Protein AF-A0A1I7DUQ1-F1 (afdb_monomer)

Nearest PDB structures (foldseek):
  7ds6-assembly1_B  TM=2.253E-01  e=2.866E-01  Gallus gallus
  1izn-assembly1_B  TM=2.339E-01  e=5.576E-01  Gallus gallus
  1e54-assembly1_A  TM=2.844E-01  e=7.987E+00  Delftia acidovorans

Mean predicted aligned error: 8.96 Å

Foldseek 3Di:
DDDDDDDDDDDDDDDDPCDPQPFDFWDWDFDWDWFDDVPFIKIKTKTDTWGWRDDPQQKIKIAQCQIKIWIATPVRQIDIDGGGKMKIWHQDPQQKIKIKIAAWDWDWADCAPPDHTFIKIKHHIWIFMAGNVRHTPGDIDDDIDIDTVCVRNPD

Solvent-accessible surface area (backbone atoms only — not comparable to full-atom values): 8669 Å² total; per-residue (Å²): 138,86,88,88,84,89,85,88,85,84,90,80,85,85,81,84,79,85,66,78,85,74,68,70,77,62,42,82,40,79,49,74,50,77,47,64,28,83,92,50,61,29,40,38,40,36,36,43,23,34,34,75,37,83,44,88,80,60,26,39,35,42,37,22,70,59,19,34,43,34,43,30,20,84,73,66,41,63,52,75,44,74,23,64,16,38,39,39,37,36,52,44,100,82,51,22,33,48,36,40,36,35,42,31,41,80,48,82,44,55,58,23,91,91,42,69,27,32,40,31,39,36,40,40,40,38,33,36,29,27,37,58,88,57,29,46,69,44,71,83,43,74,86,36,47,79,40,67,45,43,75,75,18,54,121

Radius of gyration: 21.6 Å; Cα contacts (8 Å, |Δi|>4): 371; chains: 1; bounding box: 74×48×42 Å

Sequence (155 aa):
MKRWLASIAITAGLVAGAGPAVAAAPTPVDVTFTSPCPGFDATLHATGKGGTINLPGDRVTLTGPNLRVTVTGPTGKSVSYVITGATHIQNLPDGSQDITATGRNVVLVPEANGHPAGLFLTVGTVSWTLNPDGSENTLFSGHGKVTDVCQLVAP

Secondary structure (DSSP, 8-state):
----------------------PPPPEEEEEEEEEEETTEEEEEEEEEEEEEEEETTTEEEEE-TTEEEEEE-TTS-EEEEEE--EEEEEE-TTS-EEEEEEEEEEEEE-SBTTBPPEEEEEEEEEEEEE-TTS-EEEEEEESSEEEEHHHHH--

pLDDT: mean 86.21, std 18.26, range [35.84, 98.56]

Structure (mmCIF, N/CA/C/O backbone):
data_AF-A0A1I7DUQ1-F1
#
_entry.id   AF-A0A1I7DUQ1-F1
#
loop_
_atom_site.group_PDB
_atom_site.id
_atom_site.type_symbol
_atom_site.label_atom_id
_atom_site.label_alt_id
_atom_site.label_comp_id
_atom_site.label_asym_id
_atom_site.label_entity_id
_atom_site.label_seq_id
_atom_site.pdbx_PDB_ins_code
_atom_site.Cartn_x
_atom_site.Cartn_y
_atom_site.Cartn_z
_atom_site.occupancy
_atom_site.B_iso_or_equiv
_atom_site.auth_seq_id
_atom_site.auth_comp_id
_atom_site.auth_asym_id
_atom_site.auth_atom_id
_atom_site.pdbx_PDB_model_num
ATOM 1 N N . MET A 1 1 ? 58.732 36.435 -20.327 1.00 36.59 1 MET A N 1
ATOM 2 C CA . MET A 1 1 ? 57.932 36.236 -21.561 1.00 36.59 1 MET A CA 1
ATOM 3 C C . MET A 1 1 ? 57.142 34.935 -21.386 1.00 36.59 1 MET A C 1
ATOM 5 O O . MET A 1 1 ? 57.760 33.893 -21.285 1.00 36.59 1 MET A O 1
ATOM 9 N N . LYS A 1 2 ? 55.925 34.982 -20.830 1.00 36.59 2 LYS A N 1
ATOM 10 C CA . LYS A 1 2 ? 54.597 35.036 -21.491 1.00 36.59 2 LYS A CA 1
ATOM 11 C C . LYS A 1 2 ? 54.166 33.734 -22.216 1.00 36.59 2 LYS A C 1
ATOM 13 O O . LYS A 1 2 ? 54.230 33.644 -23.425 1.00 36.59 2 LYS A O 1
ATOM 18 N N . ARG A 1 3 ? 53.795 32.743 -21.388 1.00 42.09 3 ARG A N 1
ATOM 19 C CA . ARG A 1 3 ? 52.578 31.889 -21.350 1.00 42.09 3 ARG A CA 1
ATOM 20 C C . ARG A 1 3 ? 51.745 31.581 -22.622 1.00 42.09 3 ARG A C 1
ATOM 22 O O . ARG A 1 3 ? 51.356 32.518 -23.306 1.00 42.09 3 ARG A O 1
ATOM 29 N N . TRP A 1 4 ? 51.297 30.301 -22.655 1.00 41.25 4 TRP A N 1
ATOM 30 C CA . TRP A 1 4 ? 50.068 29.647 -23.206 1.00 41.25 4 TRP A CA 1
ATOM 31 C C . TRP A 1 4 ? 50.311 28.677 -24.390 1.00 41.25 4 TRP A C 1
ATOM 33 O O . TRP A 1 4 ? 51.052 29.030 -25.289 1.00 41.25 4 TRP A O 1
ATOM 43 N N . LEU A 1 5 ? 49.798 27.432 -24.458 1.00 42.16 5 LEU A N 1
ATOM 44 C CA . LEU A 1 5 ? 48.604 26.774 -23.885 1.00 42.16 5 LEU A CA 1
ATOM 45 C C . LEU A 1 5 ? 48.809 25.251 -23.700 1.00 42.16 5 LEU A C 1
ATOM 47 O O . LEU A 1 5 ? 49.541 24.616 -24.452 1.00 42.16 5 LEU A O 1
ATOM 51 N N . ALA A 1 6 ? 48.111 24.685 -22.713 1.00 44.25 6 ALA A N 1
ATOM 52 C CA . ALA A 1 6 ? 48.070 23.263 -22.384 1.00 44.25 6 ALA A CA 1
ATOM 53 C C . ALA A 1 6 ? 47.079 22.485 -23.269 1.00 44.25 6 ALA A C 1
ATOM 55 O O . ALA A 1 6 ? 46.006 22.986 -23.594 1.00 44.25 6 ALA A O 1
ATOM 56 N N . SER A 1 7 ? 47.413 21.233 -23.588 1.00 36.28 7 SER A N 1
ATOM 57 C CA . SER A 1 7 ? 46.489 20.215 -24.101 1.00 36.28 7 SER A CA 1
ATOM 58 C C . SER A 1 7 ? 46.622 18.984 -23.207 1.00 36.28 7 SER A C 1
ATOM 60 O O . SER A 1 7 ? 47.633 18.291 -23.267 1.00 36.28 7 SER A O 1
ATOM 62 N N . ILE A 1 8 ? 45.639 18.738 -22.340 1.00 42.16 8 ILE A N 1
ATOM 63 C CA . ILE A 1 8 ? 45.502 17.462 -21.628 1.00 42.16 8 ILE A CA 1
ATOM 64 C C . ILE A 1 8 ? 44.310 16.754 -22.256 1.00 42.16 8 ILE A C 1
ATOM 66 O O . ILE A 1 8 ? 43.164 17.139 -22.043 1.00 42.16 8 ILE A O 1
ATOM 70 N N . ALA A 1 9 ? 44.608 15.729 -23.044 1.00 46.03 9 ALA A N 1
ATOM 71 C CA . ALA A 1 9 ? 43.659 14.720 -23.473 1.00 46.03 9 ALA A CA 1
ATOM 72 C C . ALA A 1 9 ? 44.118 13.394 -22.870 1.00 46.03 9 ALA A C 1
ATOM 74 O O . ALA A 1 9 ? 45.164 12.888 -23.264 1.00 46.03 9 ALA A O 1
ATOM 75 N N . ILE A 1 10 ? 43.354 12.845 -21.923 1.00 40.50 10 ILE A N 1
ATOM 76 C CA . ILE A 1 10 ? 43.356 11.407 -21.636 1.00 40.50 10 ILE A CA 1
ATOM 77 C C . ILE A 1 10 ? 41.910 10.996 -21.359 1.00 40.50 10 ILE A C 1
ATOM 79 O O . ILE A 1 10 ? 41.409 11.072 -20.239 1.00 40.50 10 ILE A O 1
ATOM 83 N N . THR A 1 11 ? 41.237 10.571 -22.421 1.00 46.91 11 THR A N 1
ATOM 84 C CA . THR A 1 11 ? 40.023 9.758 -22.385 1.00 46.91 11 THR A CA 1
ATOM 85 C C . THR A 1 11 ? 40.449 8.295 -22.456 1.00 46.91 11 THR A C 1
ATOM 87 O O . THR A 1 11 ? 40.970 7.872 -23.481 1.00 46.91 11 THR A O 1
ATOM 90 N N . ALA A 1 12 ? 40.224 7.530 -21.385 1.00 42.03 12 ALA A N 1
ATOM 91 C CA . ALA A 1 12 ? 40.061 6.070 -21.418 1.00 42.03 12 ALA A CA 1
ATOM 92 C C . ALA A 1 12 ? 39.576 5.567 -20.044 1.00 42.03 12 ALA A C 1
ATOM 94 O O . ALA A 1 12 ? 40.300 4.899 -19.310 1.00 42.03 12 ALA A O 1
ATOM 95 N N . GLY A 1 13 ? 38.344 5.918 -19.669 1.00 38.38 13 GLY A N 1
ATOM 96 C CA . GLY A 1 13 ? 37.640 5.231 -18.589 1.00 38.38 13 GLY A CA 1
ATOM 97 C C . GLY A 1 13 ? 37.040 3.939 -19.134 1.00 38.38 13 GLY A C 1
ATOM 98 O O . GLY A 1 13 ? 35.991 3.975 -19.771 1.00 38.38 13 GLY A O 1
ATOM 99 N N . LEU A 1 14 ? 37.717 2.810 -18.922 1.00 46.84 14 LEU A N 1
ATOM 100 C CA . LEU A 1 14 ? 37.152 1.480 -19.145 1.00 46.84 14 LEU A CA 1
ATOM 101 C C . LEU A 1 14 ? 35.990 1.265 -18.168 1.00 46.84 14 LEU A C 1
ATOM 103 O O . LEU A 1 14 ? 36.185 1.106 -16.965 1.00 46.84 14 LEU A O 1
ATOM 107 N N . VAL A 1 15 ? 34.775 1.271 -18.707 1.00 50.97 15 VAL A N 1
ATOM 108 C CA . VAL A 1 15 ? 33.582 0.729 -18.053 1.00 50.97 15 VAL A CA 1
ATOM 109 C C . VAL A 1 15 ? 33.569 -0.789 -18.268 1.00 50.97 15 VAL A C 1
ATOM 111 O O . VAL A 1 15 ? 34.017 -1.255 -19.311 1.00 50.97 15 VAL A O 1
ATOM 114 N N . ALA A 1 16 ? 32.973 -1.510 -17.311 1.00 43.03 16 ALA A N 1
ATOM 115 C CA . ALA A 1 16 ? 32.346 -2.837 -17.435 1.00 43.03 16 ALA A CA 1
ATOM 116 C C . ALA A 1 16 ? 32.965 -3.954 -16.580 1.00 43.03 16 ALA A C 1
ATOM 118 O O . ALA A 1 16 ? 33.434 -4.976 -17.068 1.00 43.03 16 ALA A O 1
ATOM 119 N N . GLY A 1 17 ? 32.824 -3.799 -15.265 1.00 35.84 17 GLY A N 1
ATOM 120 C CA . GLY A 1 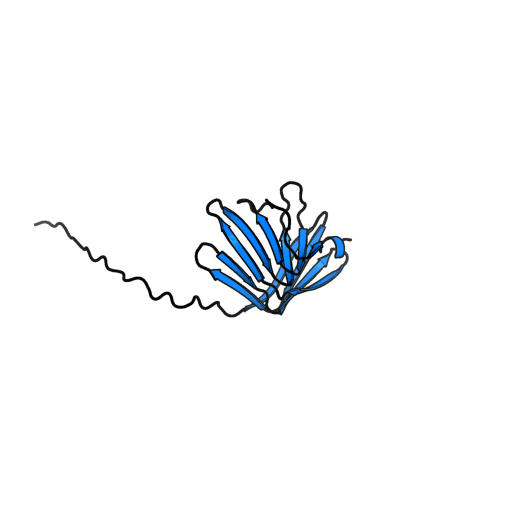17 ? 32.490 -4.918 -14.392 1.00 35.84 17 GLY A CA 1
ATOM 121 C C . GLY A 1 17 ? 31.132 -4.633 -13.763 1.00 35.84 17 GLY A C 1
ATOM 122 O O . GLY A 1 17 ? 31.077 -4.109 -12.655 1.00 35.84 17 GLY A O 1
ATOM 123 N N . ALA A 1 18 ? 30.034 -4.905 -14.473 1.00 47.88 18 ALA A N 1
ATOM 124 C CA . ALA A 1 1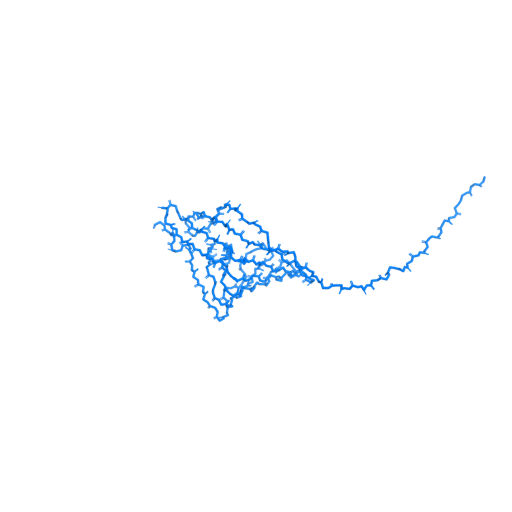8 ? 28.709 -4.926 -13.859 1.00 47.88 18 ALA A CA 1
ATOM 125 C C . ALA A 1 18 ? 28.635 -6.167 -12.957 1.00 47.88 18 ALA A C 1
ATOM 127 O O . ALA A 1 18 ? 28.135 -7.218 -13.355 1.00 47.88 18 ALA A O 1
ATOM 128 N N . GLY A 1 19 ? 29.215 -6.068 -11.758 1.00 49.16 19 GLY A N 1
ATOM 129 C CA . GLY A 1 19 ? 28.911 -7.008 -10.688 1.00 49.16 19 GLY A CA 1
ATOM 130 C C . GLY A 1 19 ? 27.398 -6.999 -10.443 1.00 49.16 19 GLY A C 1
ATOM 131 O O . GLY A 1 19 ? 26.757 -5.967 -10.674 1.00 49.16 19 GLY A O 1
ATOM 132 N N . PRO A 1 20 ? 26.800 -8.126 -10.023 1.00 51.84 20 PRO A N 1
ATOM 133 C CA . PRO A 1 20 ? 25.377 -8.154 -9.719 1.00 51.84 20 PRO A CA 1
ATOM 134 C C . PRO A 1 20 ? 25.072 -7.033 -8.725 1.00 51.84 20 PRO A C 1
ATOM 136 O O . PRO A 1 20 ? 25.794 -6.865 -7.741 1.00 51.84 20 PRO A O 1
ATOM 139 N N . ALA A 1 21 ? 24.029 -6.248 -8.999 1.00 56.75 21 ALA A N 1
ATOM 140 C CA . ALA A 1 21 ? 23.516 -5.292 -8.033 1.00 56.75 21 ALA A CA 1
ATOM 141 C C . ALA A 1 21 ? 23.126 -6.082 -6.778 1.00 56.75 21 ALA A C 1
ATOM 143 O O . ALA A 1 21 ? 22.130 -6.806 -6.769 1.00 56.75 21 ALA A O 1
ATOM 144 N N . VAL A 1 22 ? 23.964 -6.018 -5.743 1.00 60.06 22 VAL A N 1
ATOM 145 C CA . VAL A 1 22 ? 23.682 -6.680 -4.475 1.00 60.06 22 VAL A CA 1
ATOM 146 C C . VAL A 1 22 ? 22.627 -5.830 -3.786 1.00 60.06 22 VAL A C 1
ATOM 148 O O . VAL A 1 22 ? 22.910 -4.717 -3.347 1.00 60.06 22 VAL A O 1
ATOM 151 N N . ALA A 1 23 ? 21.391 -6.327 -3.744 1.00 64.50 23 ALA A N 1
ATOM 152 C CA . ALA A 1 23 ? 20.334 -5.698 -2.969 1.00 64.50 23 ALA A CA 1
ATOM 153 C C . ALA A 1 23 ? 20.788 -5.591 -1.505 1.00 64.50 23 ALA A C 1
ATOM 155 O O . ALA A 1 23 ? 21.227 -6.583 -0.915 1.00 64.50 23 ALA A O 1
ATOM 156 N N . ALA A 1 24 ? 20.699 -4.393 -0.923 1.00 72.19 24 ALA A N 1
ATOM 157 C CA . ALA A 1 24 ? 20.941 -4.221 0.502 1.00 72.19 24 ALA A CA 1
ATOM 158 C C . ALA A 1 24 ? 19.960 -5.101 1.292 1.00 72.19 24 ALA A C 1
ATOM 160 O O . ALA A 1 24 ? 18.798 -5.256 0.908 1.00 72.19 24 ALA A O 1
ATOM 161 N N . ALA A 1 25 ? 20.433 -5.694 2.390 1.00 81.25 25 ALA A N 1
ATOM 162 C CA . ALA A 1 25 ? 19.569 -6.490 3.247 1.00 81.25 25 ALA A CA 1
ATOM 163 C C . ALA A 1 25 ? 18.413 -5.621 3.790 1.00 81.25 25 ALA A C 1
ATOM 165 O O . ALA A 1 25 ? 18.646 -4.455 4.119 1.00 81.25 25 ALA A O 1
ATOM 166 N N . PRO A 1 26 ? 17.191 -6.172 3.924 1.00 84.50 26 PRO A N 1
ATOM 167 C CA . PRO A 1 26 ? 16.074 -5.460 4.535 1.00 84.50 26 PRO A CA 1
ATOM 168 C C . PRO A 1 26 ? 16.441 -4.914 5.918 1.00 84.50 26 PRO A C 1
ATOM 170 O O . PRO A 1 26 ? 16.987 -5.640 6.757 1.00 84.50 26 PRO A O 1
ATOM 173 N N . THR A 1 27 ? 16.116 -3.651 6.165 1.00 90.25 27 THR A N 1
ATOM 174 C CA . THR A 1 27 ? 16.405 -2.951 7.417 1.00 90.25 27 THR A CA 1
ATOM 175 C C . THR A 1 27 ? 15.186 -2.951 8.337 1.00 90.25 27 THR A C 1
ATOM 177 O O . THR A 1 27 ? 14.052 -3.077 7.860 1.00 90.25 27 THR A O 1
ATOM 180 N N . PRO A 1 28 ? 15.384 -2.800 9.658 1.00 94.06 28 PRO A N 1
ATOM 181 C CA . PRO A 1 28 ? 14.281 -2.576 10.579 1.00 94.06 28 PRO A CA 1
ATOM 182 C C . PRO A 1 28 ? 13.445 -1.356 10.173 1.00 94.06 28 PRO A C 1
ATOM 184 O O . PRO A 1 28 ? 13.993 -0.328 9.779 1.00 94.06 28 PRO A O 1
ATOM 187 N N . VAL A 1 29 ? 12.127 -1.485 10.285 1.00 94.50 29 VAL A N 1
ATOM 188 C CA . VAL A 1 29 ? 11.149 -0.40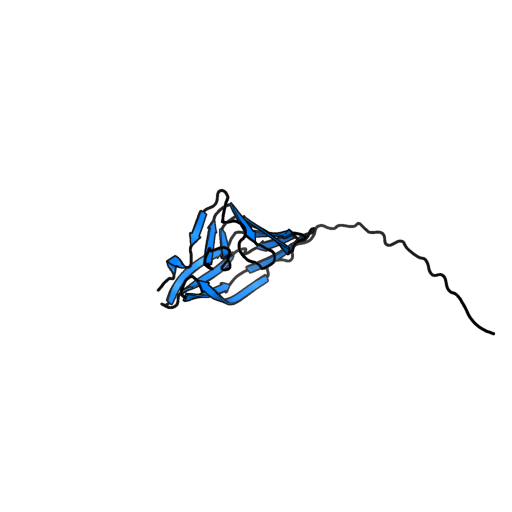6 10.112 1.00 94.50 29 VAL A CA 1
ATOM 189 C C . VAL A 1 29 ? 10.343 -0.307 11.401 1.00 94.50 29 VAL A C 1
ATOM 191 O O . VAL A 1 29 ? 9.929 -1.338 11.932 1.00 94.50 29 VAL A O 1
ATOM 194 N N . ASP A 1 30 ? 10.139 0.914 11.887 1.00 96.81 30 ASP A N 1
ATOM 195 C CA . ASP A 1 30 ? 9.186 1.271 12.942 1.00 96.81 30 ASP A CA 1
ATOM 196 C C . ASP A 1 30 ? 8.757 2.722 12.703 1.00 96.81 30 ASP A C 1
ATOM 198 O O . ASP A 1 30 ? 9.492 3.661 13.014 1.00 96.81 30 ASP A O 1
ATOM 202 N N . VAL A 1 31 ? 7.635 2.901 12.009 1.00 95.56 31 VAL A N 1
ATOM 203 C CA . VAL A 1 31 ? 7.142 4.219 11.597 1.00 95.56 31 VAL A CA 1
ATOM 204 C C . VAL A 1 31 ? 5.637 4.313 11.775 1.00 95.56 31 VAL A C 1
ATOM 206 O O . VAL A 1 31 ? 4.904 3.366 11.486 1.00 95.56 31 VAL A O 1
ATOM 209 N N . THR A 1 32 ? 5.183 5.491 12.192 1.00 97.44 32 THR A N 1
ATOM 210 C CA . THR A 1 32 ? 3.764 5.835 12.286 1.00 97.44 32 THR A CA 1
ATOM 211 C C . THR A 1 32 ? 3.495 7.068 11.443 1.00 97.44 32 THR A C 1
ATOM 213 O O . THR A 1 32 ? 4.224 8.053 11.544 1.00 97.44 32 THR A O 1
ATOM 216 N N . PHE A 1 33 ? 2.450 7.025 10.625 1.00 95.00 33 PHE A N 1
ATOM 217 C CA . PHE A 1 33 ? 2.006 8.161 9.821 1.00 95.00 33 PHE A CA 1
ATOM 218 C C . PHE A 1 33 ? 0.497 8.094 9.581 1.00 95.00 33 PHE A C 1
ATOM 220 O O . PHE A 1 33 ? -0.125 7.043 9.737 1.00 95.00 33 PHE A O 1
ATOM 227 N N . THR A 1 34 ? -0.101 9.223 9.216 1.00 95.19 34 THR A N 1
ATOM 228 C CA . THR A 1 34 ? -1.513 9.302 8.835 1.00 95.19 34 THR A CA 1
ATOM 229 C C . THR A 1 34 ? -1.668 9.186 7.324 1.00 95.19 34 THR A C 1
ATOM 231 O O . THR A 1 34 ? -0.795 9.604 6.562 1.00 95.19 34 THR A O 1
ATOM 234 N N . SER A 1 35 ? -2.778 8.604 6.883 1.00 92.31 35 SER A N 1
ATOM 235 C CA . SER A 1 35 ? -3.144 8.533 5.471 1.00 92.31 35 SER A CA 1
ATOM 236 C C . SER A 1 35 ? -4.633 8.830 5.305 1.00 92.31 35 SER A C 1
ATOM 238 O O . SER A 1 35 ? -5.433 8.330 6.105 1.00 92.31 35 SER A O 1
ATOM 240 N N . PRO A 1 36 ? -5.005 9.625 4.288 1.00 92.19 36 PRO A N 1
ATOM 241 C CA . PRO A 1 36 ? -6.398 9.949 4.040 1.00 92.19 36 PRO A CA 1
ATOM 242 C C . PRO A 1 36 ? -7.167 8.713 3.566 1.00 92.19 36 PRO A C 1
ATOM 244 O O . PRO A 1 36 ? -6.740 7.995 2.661 1.00 92.19 36 PRO A O 1
ATOM 247 N N . CYS A 1 37 ? -8.327 8.503 4.175 1.00 93.06 37 CYS A N 1
ATOM 248 C CA . CYS A 1 37 ? -9.401 7.645 3.698 1.00 93.06 37 CYS A CA 1
ATOM 249 C C . CYS A 1 37 ? -10.607 8.525 3.317 1.00 93.06 37 CYS A C 1
ATOM 251 O O . CYS A 1 37 ? -10.682 9.693 3.717 1.00 93.06 37 CYS A O 1
ATOM 253 N N . PRO A 1 38 ? -11.605 7.998 2.589 1.00 91.81 38 PRO A N 1
ATOM 254 C CA . PRO A 1 38 ? -12.788 8.779 2.243 1.00 91.81 38 PRO A CA 1
ATOM 255 C C . PRO A 1 38 ? -13.553 9.209 3.508 1.00 91.81 38 PRO A C 1
ATOM 257 O O . PRO A 1 38 ? -14.190 8.396 4.176 1.00 91.81 38 PRO A O 1
ATOM 260 N N . GLY A 1 39 ? -13.479 10.500 3.843 1.00 92.75 39 GLY A 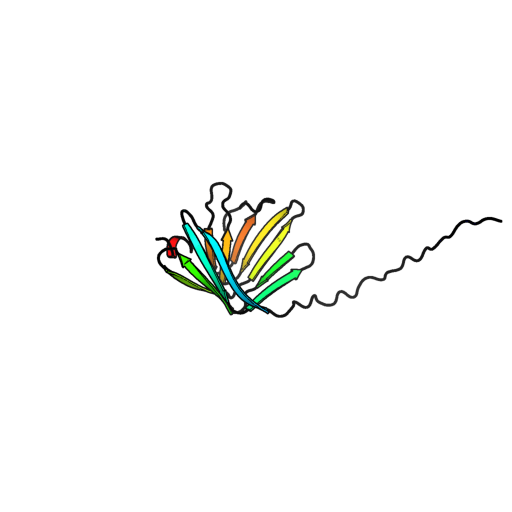N 1
ATOM 261 C CA . GLY A 1 39 ? -14.188 11.111 4.973 1.00 92.75 39 GLY A CA 1
ATOM 262 C C . GLY A 1 39 ? -13.503 11.016 6.344 1.00 92.75 39 GLY A C 1
ATOM 263 O O . GLY A 1 39 ? -14.083 11.494 7.319 1.00 92.75 39 GLY A O 1
ATOM 264 N N . PHE A 1 40 ? -12.306 10.430 6.456 1.00 94.69 40 PHE A N 1
ATOM 265 C CA . PHE A 1 40 ? -11.544 10.372 7.712 1.00 94.69 40 PHE A CA 1
ATOM 266 C C . PHE A 1 40 ? -10.058 10.071 7.471 1.00 94.69 40 PHE A C 1
ATOM 268 O O . PHE A 1 40 ? -9.702 9.498 6.449 1.00 94.69 40 PHE A O 1
ATOM 275 N N . ASP A 1 41 ? -9.197 10.370 8.444 1.00 94.94 41 ASP A N 1
ATOM 276 C CA . ASP A 1 41 ? -7.789 9.960 8.404 1.00 94.94 41 ASP A CA 1
ATOM 277 C C . ASP A 1 41 ? -7.574 8.659 9.185 1.00 94.94 41 ASP A C 1
ATOM 279 O O . ASP A 1 41 ? -8.004 8.523 10.336 1.00 94.94 41 ASP A O 1
ATOM 283 N N . ALA A 1 42 ? -6.882 7.699 8.573 1.00 97.00 42 ALA A N 1
ATOM 284 C CA . ALA A 1 42 ? -6.438 6.480 9.237 1.00 97.00 42 ALA A CA 1
ATOM 285 C C . ALA A 1 42 ? -4.987 6.627 9.716 1.00 97.00 42 ALA A C 1
ATOM 287 O O . ALA A 1 42 ? -4.142 7.212 9.037 1.00 97.00 42 ALA A O 1
ATOM 288 N N . THR A 1 43 ? -4.670 6.053 10.876 1.00 98.06 43 THR A N 1
ATOM 289 C CA . THR A 1 43 ? -3.288 5.944 11.365 1.00 98.06 43 THR A CA 1
ATOM 290 C C . THR A 1 43 ? -2.694 4.616 10.922 1.00 98.06 43 THR A C 1
ATOM 292 O O . THR A 1 43 ? -3.253 3.560 11.222 1.00 98.06 43 THR A O 1
ATOM 295 N N . LEU A 1 44 ? -1.548 4.653 10.245 1.00 97.69 44 LEU A N 1
ATOM 296 C CA . LEU A 1 44 ? -0.764 3.474 9.906 1.00 97.69 44 LEU A CA 1
ATOM 297 C C . LEU A 1 44 ? 0.435 3.374 10.836 1.00 97.69 44 LEU A C 1
ATOM 299 O O . LEU A 1 44 ? 1.186 4.333 10.992 1.00 97.69 44 LEU A O 1
ATOM 303 N N . HIS A 1 45 ? 0.644 2.190 11.397 1.00 98.06 45 HIS A N 1
ATOM 304 C CA . HIS A 1 45 ? 1.862 1.824 12.111 1.00 98.06 45 HIS A CA 1
ATOM 305 C C . HIS A 1 45 ? 2.509 0.634 11.410 1.00 98.06 45 HIS A C 1
ATOM 307 O O . HIS A 1 45 ? 1.918 -0.447 11.327 1.00 98.06 45 HIS A O 1
ATOM 313 N N . ALA A 1 46 ? 3.707 0.841 10.872 1.00 96.69 46 ALA A N 1
ATOM 314 C CA . ALA A 1 46 ? 4.469 -0.176 10.164 1.00 96.69 46 ALA A CA 1
ATOM 315 C C . ALA A 1 46 ? 5.690 -0.593 10.990 1.00 96.69 46 ALA A C 1
ATOM 317 O O . ALA A 1 46 ? 6.508 0.249 11.349 1.00 96.69 46 ALA A O 1
ATOM 318 N N . THR A 1 47 ? 5.831 -1.893 11.258 1.00 97.69 47 THR A N 1
ATOM 319 C CA . THR 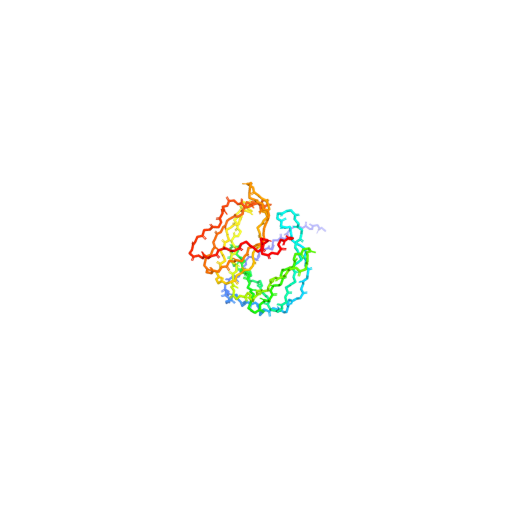A 1 47 ? 6.939 -2.469 12.039 1.00 97.69 47 THR A CA 1
ATOM 320 C C . THR A 1 47 ? 7.498 -3.730 11.391 1.00 97.69 47 THR A C 1
ATOM 322 O O . THR A 1 47 ? 6.771 -4.465 10.732 1.00 97.69 47 THR A O 1
ATOM 325 N N . GLY A 1 48 ? 8.779 -4.039 11.583 1.00 95.19 48 GLY A N 1
ATOM 326 C CA . GLY A 1 48 ? 9.384 -5.285 11.094 1.00 95.19 48 GLY A CA 1
ATOM 327 C C . GLY A 1 48 ? 10.548 -5.019 10.153 1.00 95.19 48 GLY A C 1
ATOM 328 O O . GLY A 1 48 ? 11.455 -4.279 10.520 1.00 95.19 48 GLY A O 1
ATOM 329 N N . LYS A 1 49 ? 10.563 -5.646 8.969 1.00 92.75 49 LYS A N 1
ATOM 330 C CA . LYS A 1 49 ? 11.645 -5.470 7.987 1.00 92.75 49 LYS A CA 1
ATOM 331 C C . LYS A 1 49 ? 11.108 -5.004 6.642 1.00 92.75 49 LYS A C 1
ATOM 333 O O . LYS A 1 49 ? 10.235 -5.650 6.068 1.00 92.75 49 LYS A O 1
ATOM 338 N N . GLY A 1 50 ? 11.677 -3.920 6.133 1.00 92.44 50 GLY A N 1
ATOM 339 C CA . GLY A 1 50 ? 11.399 -3.380 4.806 1.00 92.44 50 GLY A CA 1
ATOM 340 C C . GLY A 1 50 ? 12.687 -3.190 4.018 1.00 92.44 50 GLY A C 1
ATOM 341 O O . GLY A 1 50 ? 13.778 -3.159 4.587 1.00 92.44 50 GLY A O 1
ATOM 342 N N . GLY A 1 51 ? 12.580 -3.083 2.702 1.00 91.06 51 GLY A N 1
ATOM 343 C CA . GLY A 1 51 ? 13.731 -2.829 1.847 1.00 91.06 51 GLY A CA 1
ATOM 344 C C . GLY A 1 51 ? 13.334 -2.163 0.544 1.00 91.06 51 GLY A C 1
ATOM 345 O O . GLY A 1 51 ? 12.305 -2.501 -0.040 1.00 91.06 51 GLY A O 1
ATOM 346 N N . THR A 1 52 ? 14.191 -1.261 0.080 1.00 93.12 52 THR A N 1
ATOM 347 C CA . THR A 1 52 ? 14.089 -0.614 -1.228 1.00 93.12 52 THR A CA 1
ATOM 348 C C . THR A 1 52 ? 15.259 -1.074 -2.082 1.00 93.12 52 THR A C 1
ATOM 350 O O . THR A 1 52 ? 16.414 -0.976 -1.669 1.00 93.12 52 THR A O 1
ATOM 353 N N . ILE A 1 53 ? 14.965 -1.577 -3.275 1.00 92.75 53 ILE A N 1
ATOM 354 C CA . ILE A 1 53 ? 15.955 -2.041 -4.243 1.00 92.75 53 ILE A CA 1
ATOM 355 C C . ILE A 1 53 ? 15.861 -1.136 -5.465 1.00 92.75 53 ILE A C 1
ATOM 357 O O . ILE A 1 53 ? 14.888 -1.203 -6.214 1.00 92.75 53 ILE A O 1
ATOM 361 N N . ASN A 1 54 ? 16.880 -0.303 -5.667 1.00 93.31 54 ASN A N 1
ATOM 362 C CA . ASN A 1 54 ? 17.015 0.497 -6.881 1.00 93.31 54 ASN A CA 1
ATOM 363 C C . ASN A 1 54 ? 17.663 -0.361 -7.971 1.00 93.31 54 ASN A C 1
ATOM 365 O O . ASN A 1 54 ? 18.720 -0.959 -7.758 1.00 93.31 54 ASN A O 1
ATOM 369 N N . LEU A 1 55 ? 17.021 -0.434 -9.130 1.00 92.44 55 LEU A N 1
ATOM 370 C CA . LEU A 1 55 ? 17.432 -1.240 -10.273 1.00 92.44 55 LEU A CA 1
ATOM 371 C C . LEU A 1 55 ? 17.729 -0.327 -11.474 1.00 92.44 55 LEU A C 1
ATOM 373 O O . LEU A 1 55 ? 17.143 0.750 -11.590 1.00 92.44 55 LEU A O 1
ATOM 377 N N . PRO A 1 56 ? 18.597 -0.750 -12.413 1.00 92.69 56 PRO A N 1
ATOM 378 C CA . PRO A 1 56 ? 18.848 0.016 -13.631 1.00 92.69 56 PRO A CA 1
ATOM 379 C C . PRO A 1 56 ? 17.568 0.291 -14.434 1.00 92.69 56 PRO A C 1
ATOM 381 O O . PRO A 1 56 ? 16.702 -0.589 -14.530 1.00 92.69 56 PRO A O 1
ATOM 384 N N . GLY A 1 57 ? 17.506 1.469 -15.063 1.00 92.31 57 GLY A N 1
ATOM 385 C CA . GLY A 1 57 ? 16.381 1.909 -15.897 1.00 92.31 57 GLY A CA 1
ATOM 386 C C . GLY A 1 57 ? 15.201 2.461 -15.096 1.00 92.31 57 GLY A C 1
ATOM 387 O O . GLY A 1 57 ? 14.072 2.092 -15.385 1.00 92.31 57 GLY A O 1
ATOM 388 N N . ASP A 1 58 ? 15.468 3.265 -14.063 1.00 94.19 58 ASP A N 1
ATOM 389 C CA . ASP A 1 58 ? 14.459 3.945 -13.230 1.00 94.19 58 ASP A CA 1
ATOM 390 C C . ASP A 1 58 ? 13.416 3.016 -12.591 1.00 94.19 58 ASP A C 1
ATOM 392 O O . ASP A 1 58 ? 12.256 3.376 -12.370 1.00 94.19 58 ASP A O 1
ATOM 396 N N . ARG A 1 59 ? 13.864 1.804 -12.251 1.00 95.56 59 ARG A N 1
ATOM 397 C CA . ARG A 1 59 ? 13.064 0.777 -11.588 1.00 95.56 59 ARG A CA 1
ATOM 398 C C . ARG A 1 59 ? 13.354 0.740 -10.100 1.00 95.56 59 ARG A C 1
ATOM 400 O O . ARG A 1 59 ? 14.508 0.692 -9.680 1.00 95.56 59 ARG A O 1
ATOM 407 N N . VAL A 1 60 ? 12.299 0.659 -9.306 1.00 95.56 60 VAL A N 1
ATOM 408 C CA . VAL A 1 60 ? 12.369 0.497 -7.854 1.00 95.56 60 VAL A CA 1
ATOM 409 C C . VAL A 1 60 ? 11.549 -0.722 -7.461 1.00 95.56 60 VAL A C 1
ATOM 411 O O . VAL A 1 60 ? 10.456 -0.946 -7.970 1.00 95.56 60 VAL A O 1
ATOM 414 N N . THR A 1 61 ? 12.070 -1.544 -6.557 1.00 95.88 61 THR A N 1
ATOM 415 C CA . THR A 1 61 ? 11.285 -2.592 -5.898 1.00 95.88 61 THR A CA 1
ATOM 416 C C . THR A 1 61 ? 11.241 -2.327 -4.403 1.00 95.88 61 THR A C 1
ATOM 418 O O . THR A 1 61 ? 12.279 -2.280 -3.744 1.00 95.88 61 THR A O 1
ATOM 421 N N . LEU A 1 62 ? 10.034 -2.173 -3.870 1.00 94.75 62 LEU A N 1
ATOM 422 C CA . LEU A 1 62 ? 9.763 -2.127 -2.441 1.00 94.75 62 LEU A CA 1
ATOM 423 C C . LEU A 1 62 ? 9.438 -3.539 -1.965 1.00 94.75 62 LEU A C 1
ATOM 425 O O . LEU A 1 62 ? 8.642 -4.246 -2.581 1.00 94.75 62 LEU A O 1
ATOM 429 N N . THR A 1 63 ? 1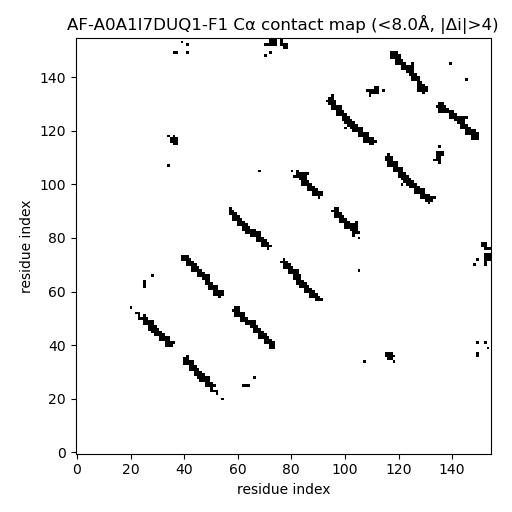0.045 -3.951 -0.864 1.00 94.31 63 THR A N 1
ATOM 430 C CA . THR A 1 63 ? 9.843 -5.270 -0.264 1.00 94.31 63 THR A CA 1
ATOM 431 C C . THR A 1 63 ? 9.523 -5.114 1.211 1.00 94.31 63 THR A C 1
ATOM 433 O O . THR A 1 63 ? 10.081 -4.252 1.891 1.00 94.31 63 THR A O 1
ATOM 436 N N . GLY A 1 64 ? 8.634 -5.961 1.717 1.00 90.50 64 GLY A N 1
ATOM 437 C CA . GLY A 1 64 ? 8.304 -6.006 3.138 1.00 90.50 64 GLY A CA 1
ATOM 438 C C . GLY A 1 64 ? 8.402 -7.422 3.682 1.00 90.50 64 GLY A C 1
ATOM 439 O O . GLY A 1 64 ? 7.365 -7.967 4.040 1.00 90.50 64 GLY A O 1
ATOM 440 N N . PRO A 1 65 ? 9.583 -8.067 3.715 1.00 87.94 65 PRO A N 1
ATOM 441 C CA . PRO A 1 65 ? 9.692 -9.431 4.216 1.00 87.94 65 PRO A CA 1
ATOM 442 C C . PRO A 1 65 ? 9.389 -9.457 5.716 1.00 87.94 65 PRO A C 1
ATOM 444 O O . PRO A 1 65 ? 10.252 -9.149 6.535 1.00 87.94 65 PRO A O 1
ATOM 447 N N . ASN A 1 66 ? 8.164 -9.851 6.076 1.00 88.62 66 ASN A N 1
ATOM 448 C CA . ASN A 1 66 ? 7.650 -9.782 7.446 1.00 88.62 66 ASN A CA 1
ATOM 449 C C . ASN A 1 66 ? 7.518 -8.335 7.969 1.00 88.62 66 ASN A C 1
ATOM 451 O O . ASN A 1 66 ? 7.758 -8.067 9.148 1.00 88.62 66 ASN A O 1
ATOM 455 N N . LEU A 1 67 ? 7.142 -7.394 7.095 1.00 95.38 67 LEU A N 1
ATOM 456 C CA . LEU A 1 67 ? 6.678 -6.071 7.516 1.00 95.38 67 LEU A CA 1
ATOM 457 C C . LEU A 1 67 ? 5.228 -6.199 7.992 1.00 95.38 67 LEU A C 1
ATOM 459 O O . LEU A 1 67 ? 4.371 -6.679 7.260 1.00 95.38 67 LEU A O 1
ATOM 463 N N . ARG A 1 68 ? 4.929 -5.783 9.213 1.00 97.75 68 ARG A N 1
ATOM 464 C CA . ARG A 1 68 ? 3.573 -5.697 9.744 1.00 97.75 68 ARG A CA 1
ATOM 465 C C . ARG A 1 68 ? 3.065 -4.277 9.582 1.00 97.75 68 ARG A C 1
ATOM 467 O O . ARG A 1 68 ? 3.702 -3.354 10.068 1.00 97.75 68 ARG A O 1
ATOM 474 N N . VAL A 1 69 ? 1.906 -4.118 8.958 1.00 97.69 69 VAL A N 1
ATOM 475 C CA . VAL A 1 69 ? 1.203 -2.837 8.856 1.00 97.69 69 VAL A CA 1
ATOM 476 C C . VAL A 1 69 ? -0.106 -2.956 9.616 1.00 97.69 69 VAL A C 1
ATOM 478 O O . VAL A 1 69 ? -0.943 -3.798 9.286 1.00 97.69 69 VAL A O 1
ATOM 481 N N . THR A 1 70 ? -0.271 -2.131 10.639 1.00 98.44 70 THR A N 1
ATOM 482 C CA . THR A 1 70 ? -1.523 -1.971 11.376 1.00 98.44 70 THR A CA 1
ATOM 483 C C . THR A 1 70 ? -2.165 -0.663 10.953 1.00 98.44 70 THR A C 1
ATOM 485 O O . THR A 1 70 ? -1.516 0.377 10.985 1.00 98.44 70 THR A O 1
ATOM 488 N N . VAL A 1 71 ? -3.428 -0.726 10.548 1.00 98.25 71 VAL A N 1
ATOM 489 C CA . VAL A 1 71 ? -4.231 0.435 10.163 1.00 98.25 71 VAL A CA 1
ATOM 490 C C . VAL A 1 71 ? -5.323 0.611 11.203 1.00 98.25 71 VAL A C 1
ATOM 492 O O . VAL A 1 71 ? -6.061 -0.337 11.475 1.00 98.25 71 VAL A O 1
ATOM 495 N N . THR A 1 72 ? -5.424 1.809 11.767 1.00 98.56 72 THR A N 1
ATOM 496 C CA . THR A 1 72 ? -6.374 2.153 12.826 1.00 98.56 72 THR A CA 1
ATOM 497 C C . THR A 1 72 ? -7.218 3.343 12.392 1.00 98.56 72 THR A C 1
ATOM 499 O O . THR A 1 72 ? -6.682 4.394 12.039 1.00 98.56 72 THR A O 1
ATOM 502 N N . GLY A 1 73 ? -8.537 3.175 12.417 1.00 97.75 73 GLY A N 1
ATOM 503 C CA . GLY A 1 73 ? -9.501 4.241 12.166 1.00 97.75 73 GLY A CA 1
ATOM 504 C C . GLY A 1 73 ? -9.783 5.094 13.409 1.00 97.75 73 GLY A C 1
ATOM 505 O O . GLY A 1 73 ? -9.350 4.759 14.516 1.00 97.75 73 GLY A O 1
ATOM 506 N N . PRO A 1 74 ? -10.558 6.181 13.266 1.00 97.31 74 PRO A N 1
ATOM 507 C CA . PRO A 1 74 ? -10.776 7.170 14.327 1.00 97.31 74 PRO A CA 1
ATOM 508 C C . PRO A 1 74 ? -11.551 6.625 15.536 1.00 97.31 74 PRO A C 1
ATOM 510 O O . PRO A 1 74 ? -11.434 7.158 16.635 1.00 97.31 74 PRO A O 1
ATOM 513 N N . THR A 1 75 ? -12.320 5.545 15.368 1.00 97.19 75 THR A N 1
ATOM 514 C CA . THR A 1 75 ? -13.049 4.874 16.460 1.00 97.19 75 THR A CA 1
ATOM 515 C C . THR A 1 75 ? -12.200 3.849 17.216 1.00 97.19 75 THR A C 1
ATOM 517 O O . THR A 1 75 ? -12.696 3.188 18.126 1.00 97.19 75 THR A O 1
ATOM 520 N N . GLY A 1 76 ? -10.927 3.676 16.838 1.00 96.88 76 GLY A N 1
ATOM 521 C CA . GLY A 1 76 ? -10.029 2.659 17.392 1.00 96.88 76 GLY A CA 1
ATOM 522 C C . GLY A 1 76 ? -10.166 1.276 16.745 1.00 96.88 76 GLY A C 1
ATOM 523 O O . GLY A 1 76 ? -9.381 0.379 17.063 1.00 96.88 76 GLY A O 1
ATOM 524 N N . LYS A 1 77 ? -11.112 1.086 15.810 1.00 98.12 77 LYS A N 1
ATOM 525 C CA . LYS A 1 77 ? -11.166 -0.113 14.957 1.00 98.12 77 LYS A CA 1
ATOM 526 C C . LYS A 1 77 ? -9.848 -0.254 14.205 1.00 98.12 77 LYS A C 1
ATOM 528 O O . LYS A 1 77 ? -9.361 0.713 13.621 1.00 98.12 77 LYS A O 1
ATOM 533 N N . SER A 1 78 ? -9.281 -1.454 14.208 1.00 98.19 78 SER A N 1
ATOM 534 C CA . SER A 1 78 ? -7.996 -1.700 13.566 1.00 98.19 78 SER A CA 1
ATOM 535 C C . SER A 1 78 ? -7.940 -3.042 12.856 1.00 98.19 78 SER A C 1
ATOM 537 O O . SER A 1 78 ? -8.597 -4.013 13.236 1.00 98.19 78 SER A O 1
ATOM 539 N N . VAL A 1 79 ? -7.119 -3.083 11.814 1.00 98.38 79 VAL A N 1
ATOM 540 C CA . VAL A 1 79 ? -6.746 -4.294 11.086 1.00 98.38 79 VAL A CA 1
ATOM 541 C C . VAL A 1 79 ? -5.230 -4.350 10.973 1.00 98.38 79 VAL A C 1
ATOM 543 O O . VAL A 1 79 ? -4.569 -3.322 10.841 1.00 98.38 79 VAL A O 1
ATOM 546 N N . SER A 1 80 ? -4.658 -5.550 11.036 1.00 98.06 80 SER A N 1
ATOM 547 C CA . SER A 1 80 ? -3.210 -5.745 10.945 1.00 98.06 80 SER A CA 1
ATOM 548 C C . SER A 1 80 ? -2.878 -6.791 9.896 1.00 98.06 80 SER A C 1
ATOM 550 O O . SER A 1 80 ? -3.472 -7.872 9.856 1.00 98.06 80 SER A O 1
ATOM 552 N N . TYR A 1 81 ? -1.900 -6.478 9.057 1.00 97.38 81 TYR A N 1
ATOM 553 C CA . TYR A 1 81 ? -1.463 -7.327 7.962 1.00 97.38 81 TYR A CA 1
ATOM 554 C C . TYR A 1 81 ? 0.029 -7.581 8.055 1.00 97.38 81 TYR A C 1
ATOM 556 O O . TYR A 1 81 ? 0.812 -6.656 8.245 1.00 97.38 81 TYR A O 1
ATOM 564 N N . VAL A 1 82 ? 0.424 -8.839 7.872 1.00 96.69 82 VAL A N 1
ATOM 565 C CA . VAL A 1 82 ? 1.815 -9.170 7.562 1.00 96.69 82 VAL A CA 1
ATOM 566 C C . VAL A 1 82 ? 1.965 -9.097 6.050 1.00 96.69 82 VAL A C 1
ATOM 568 O O . VAL A 1 82 ? 1.331 -9.852 5.312 1.00 96.69 82 VAL A O 1
ATOM 571 N N . ILE A 1 83 ? 2.770 -8.147 5.606 1.00 95.38 83 ILE A N 1
ATOM 572 C CA . ILE A 1 83 ? 3.205 -7.981 4.231 1.00 95.38 83 ILE A CA 1
ATOM 573 C C . ILE A 1 83 ? 4.240 -9.064 3.947 1.00 95.38 83 ILE A C 1
ATOM 575 O O . ILE A 1 83 ? 5.115 -9.364 4.763 1.00 95.38 83 ILE A O 1
ATOM 579 N N . THR A 1 84 ? 4.090 -9.693 2.793 1.00 94.06 84 THR A N 1
ATOM 580 C CA . THR A 1 84 ? 5.025 -10.700 2.270 1.00 94.06 84 THR A CA 1
ATOM 581 C C . THR A 1 84 ? 5.282 -10.503 0.781 1.00 94.06 84 THR A C 1
ATOM 583 O O . THR A 1 84 ? 6.007 -11.285 0.171 1.00 94.06 84 THR A O 1
ATOM 586 N N . GLY A 1 85 ? 4.656 -9.483 0.192 1.00 94.69 85 GLY A N 1
ATOM 587 C CA . GLY A 1 85 ? 4.776 -9.140 -1.208 1.00 94.69 85 GLY A CA 1
ATOM 588 C C . GLY A 1 85 ? 5.927 -8.192 -1.526 1.00 94.69 85 GLY A C 1
ATOM 589 O O . GLY A 1 85 ? 6.697 -7.763 -0.656 1.00 94.69 85 GLY A O 1
ATOM 590 N N . ALA A 1 86 ? 6.003 -7.874 -2.812 1.00 96.12 86 ALA A N 1
ATOM 591 C CA . ALA A 1 86 ? 6.846 -6.835 -3.366 1.00 96.12 86 ALA A CA 1
ATOM 592 C C . ALA A 1 86 ? 6.007 -5.899 -4.241 1.00 96.12 86 ALA A C 1
ATOM 594 O O . ALA A 1 86 ? 5.075 -6.332 -4.918 1.00 96.12 86 ALA A O 1
ATOM 595 N N . THR A 1 87 ? 6.358 -4.617 -4.248 1.00 97.38 87 THR A N 1
ATOM 596 C CA . THR A 1 87 ? 5.801 -3.621 -5.168 1.00 97.38 87 THR A CA 1
ATOM 597 C C . THR A 1 87 ? 6.898 -3.178 -6.119 1.00 97.38 87 THR A C 1
ATOM 599 O O . THR A 1 87 ? 7.932 -2.671 -5.687 1.00 97.38 87 THR A O 1
ATOM 602 N N . HIS A 1 88 ? 6.684 -3.398 -7.408 1.00 97.44 88 HIS A N 1
ATOM 603 C CA . HIS A 1 88 ? 7.588 -3.017 -8.482 1.00 97.44 88 HIS A CA 1
ATOM 604 C C . HIS A 1 88 ? 7.079 -1.728 -9.112 1.00 97.44 88 HIS A C 1
ATOM 606 O O . HIS A 1 88 ? 5.922 -1.666 -9.515 1.00 97.44 88 HIS A O 1
ATOM 612 N N . ILE A 1 89 ? 7.940 -0.723 -9.186 1.00 97.25 89 ILE A N 1
ATOM 613 C CA . ILE A 1 89 ? 7.649 0.596 -9.736 1.00 97.25 89 ILE A CA 1
ATOM 614 C C . ILE A 1 89 ? 8.620 0.824 -10.889 1.00 97.25 89 ILE A C 1
ATOM 616 O O . ILE A 1 89 ? 9.836 0.726 -10.708 1.00 97.25 89 ILE A O 1
ATOM 620 N N . GLN A 1 90 ? 8.092 1.126 -12.064 1.00 97.88 90 GLN A N 1
ATOM 621 C CA . GLN A 1 90 ? 8.842 1.642 -13.201 1.00 97.88 90 GLN A CA 1
ATOM 622 C C . GLN A 1 90 ? 8.484 3.117 -13.349 1.00 97.88 90 GLN A C 1
ATOM 624 O O . GLN A 1 90 ? 7.340 3.435 -13.658 1.00 97.88 90 GLN A O 1
ATOM 629 N N . ASN A 1 91 ? 9.449 4.011 -13.139 1.00 96.56 91 ASN A N 1
ATOM 630 C CA . ASN A 1 91 ? 9.250 5.422 -13.463 1.00 96.56 91 ASN A CA 1
ATOM 631 C C . ASN A 1 91 ? 9.473 5.613 -14.965 1.00 96.56 91 ASN A C 1
ATOM 633 O O . ASN A 1 91 ? 10.424 5.063 -15.531 1.00 96.56 91 ASN A O 1
ATOM 637 N N . LEU A 1 92 ? 8.586 6.358 -15.609 1.00 97.38 92 LEU A N 1
ATOM 638 C CA . LEU A 1 92 ? 8.614 6.636 -17.039 1.00 97.38 92 LEU A CA 1
ATOM 639 C C . LEU A 1 92 ? 9.235 8.021 -17.303 1.00 97.38 92 LEU A C 1
ATOM 641 O O . LEU A 1 92 ? 9.279 8.859 -16.399 1.00 97.38 92 LEU A O 1
ATOM 645 N N . PRO A 1 93 ? 9.735 8.298 -18.526 1.00 96.69 93 PRO A N 1
ATOM 646 C CA . PRO A 1 93 ? 10.438 9.551 -18.825 1.00 96.69 93 PRO A CA 1
ATOM 647 C C . PRO A 1 93 ? 9.614 10.830 -18.622 1.00 96.69 93 PRO A C 1
ATOM 649 O O . PRO A 1 93 ? 10.187 11.899 -18.432 1.00 96.69 93 PRO A O 1
ATOM 652 N N . ASP A 1 94 ? 8.287 10.734 -18.683 1.00 96.06 94 ASP A N 1
ATOM 653 C CA . ASP A 1 94 ? 7.357 11.843 -18.444 1.00 96.06 94 ASP A CA 1
ATOM 654 C C . ASP A 1 94 ? 7.031 12.054 -16.953 1.00 96.06 94 ASP A C 1
ATOM 656 O O . ASP A 1 94 ? 6.325 13.000 -16.614 1.00 96.06 94 ASP A O 1
ATOM 660 N N . GLY A 1 95 ? 7.561 11.205 -16.067 1.00 93.88 95 GLY A N 1
ATOM 661 C CA . GLY A 1 95 ? 7.312 11.210 -14.626 1.00 93.88 95 GLY A CA 1
ATOM 662 C C . GLY A 1 95 ? 6.169 10.297 -14.180 1.00 93.88 95 GLY A C 1
ATOM 663 O O . GLY A 1 95 ? 5.982 10.129 -12.976 1.00 93.88 95 GLY A O 1
ATOM 664 N N . SER A 1 96 ? 5.423 9.689 -15.108 1.00 95.88 96 SER A N 1
ATOM 665 C CA . SER A 1 96 ? 4.391 8.703 -14.774 1.00 95.88 96 SER A CA 1
ATOM 666 C C . SER A 1 96 ? 5.008 7.408 -14.231 1.00 95.88 96 SER A C 1
ATOM 668 O O . SER A 1 96 ? 6.219 7.178 -14.328 1.00 95.88 96 SER A O 1
ATOM 670 N N . GLN A 1 97 ? 4.191 6.567 -13.599 1.00 96.38 97 GLN A N 1
ATOM 671 C CA . GLN A 1 97 ? 4.651 5.327 -12.975 1.00 96.38 97 GLN A CA 1
ATOM 672 C C . GLN A 1 97 ? 3.795 4.137 -13.393 1.00 96.38 97 GLN A C 1
ATOM 674 O O . GLN A 1 97 ? 2.577 4.166 -13.225 1.00 96.38 97 GLN A O 1
ATOM 679 N N . ASP A 1 98 ? 4.448 3.059 -13.825 1.00 97.00 98 ASP A N 1
ATOM 680 C CA . ASP A 1 98 ? 3.829 1.740 -13.939 1.00 97.00 98 ASP A CA 1
ATOM 681 C C . ASP A 1 98 ? 4.115 0.945 -12.667 1.00 97.00 98 ASP A C 1
ATOM 683 O O . ASP A 1 98 ? 5.276 0.729 -12.298 1.00 97.00 98 ASP A O 1
ATOM 687 N N . ILE A 1 99 ? 3.061 0.496 -11.986 1.00 97.31 99 ILE A N 1
ATOM 688 C CA . ILE A 1 99 ? 3.180 -0.164 -10.688 1.00 97.31 99 ILE A CA 1
ATOM 689 C C . ILE A 1 99 ? 2.572 -1.560 -10.751 1.00 97.31 99 ILE A C 1
ATOM 691 O O . ILE A 1 99 ? 1.469 -1.775 -11.248 1.00 97.31 99 ILE A O 1
ATOM 695 N N . THR A 1 100 ? 3.306 -2.546 -10.239 1.00 97.88 100 THR A N 1
ATOM 696 C CA . THR A 1 100 ? 2.837 -3.927 -10.087 1.00 97.88 100 THR A CA 1
ATOM 697 C C . THR A 1 100 ? 3.171 -4.442 -8.697 1.00 97.88 100 THR A C 1
ATOM 699 O O . THR A 1 100 ? 4.336 -4.617 -8.341 1.00 97.88 100 THR A O 1
ATOM 702 N N . ALA A 1 101 ? 2.140 -4.731 -7.913 1.00 97.62 101 ALA A N 1
ATOM 703 C CA . ALA A 1 101 ? 2.245 -5.395 -6.626 1.00 97.62 101 ALA A CA 1
ATOM 704 C C . ALA A 1 101 ? 2.066 -6.910 -6.796 1.00 97.62 101 ALA A C 1
ATOM 706 O O . ALA A 1 101 ? 1.075 -7.372 -7.364 1.00 97.62 101 ALA A O 1
ATOM 707 N N . THR A 1 102 ? 3.014 -7.688 -6.278 1.00 97.88 102 THR A N 1
ATOM 708 C CA . THR A 1 102 ? 2.969 -9.155 -6.248 1.00 97.88 102 THR A CA 1
ATOM 709 C C . THR A 1 102 ? 2.947 -9.664 -4.810 1.00 97.88 102 THR A C 1
ATOM 711 O O . THR A 1 102 ? 3.571 -9.086 -3.921 1.00 97.88 102 THR A O 1
ATOM 714 N N . GLY A 1 103 ? 2.218 -10.748 -4.546 1.00 96.94 103 GLY A N 1
ATOM 715 C CA . GLY A 1 103 ? 2.051 -11.280 -3.193 1.00 96.94 103 GLY A CA 1
ATOM 716 C C . GLY A 1 103 ? 1.053 -10.460 -2.376 1.00 96.94 103 GLY A C 1
ATOM 717 O O . GLY A 1 103 ? 0.006 -10.087 -2.893 1.00 96.94 103 GLY A O 1
ATOM 718 N N . ARG A 1 104 ? 1.336 -10.232 -1.088 1.00 97.19 104 ARG A N 1
ATOM 719 C CA . ARG A 1 104 ? 0.450 -9.497 -0.169 1.00 97.19 104 ARG A CA 1
ATOM 720 C C . ARG A 1 104 ? 1.047 -8.139 0.187 1.00 97.19 104 ARG A C 1
ATOM 722 O O . ARG A 1 104 ? 2.083 -8.120 0.851 1.00 97.19 104 ARG A O 1
ATOM 729 N N . ASN A 1 105 ? 0.385 -7.046 -0.196 1.00 97.12 105 ASN A N 1
ATOM 730 C CA . ASN A 1 105 ? 0.862 -5.667 -0.015 1.00 97.12 105 ASN A CA 1
ATOM 731 C C . ASN A 1 105 ? -0.244 -4.756 0.536 1.00 97.12 105 ASN A C 1
ATOM 733 O O . ASN A 1 105 ? -1.412 -4.946 0.215 1.00 97.12 105 ASN A O 1
ATOM 737 N N . VAL A 1 106 ? 0.130 -3.754 1.335 1.00 95.81 106 VAL A N 1
ATOM 738 C CA . VAL A 1 106 ? -0.725 -2.592 1.626 1.00 95.81 106 VAL A CA 1
ATOM 739 C C . VAL A 1 106 ? -0.218 -1.451 0.762 1.00 95.81 106 VAL A C 1
ATOM 741 O O . VAL A 1 106 ? 0.969 -1.130 0.817 1.00 95.81 106 VAL A O 1
ATOM 744 N N . VAL A 1 107 ? -1.099 -0.883 -0.052 1.00 94.00 107 VAL A N 1
ATOM 745 C CA . VAL A 1 107 ? -0.778 0.174 -1.012 1.00 94.00 107 VAL A CA 1
ATOM 746 C C . VAL A 1 107 ? -1.621 1.406 -0.715 1.00 94.00 107 VAL A C 1
ATOM 748 O O . VAL A 1 107 ? -2.767 1.297 -0.269 1.00 94.00 107 VAL A O 1
ATOM 751 N N . LEU A 1 108 ? -1.021 2.570 -0.942 1.00 91.12 108 LEU A N 1
ATOM 752 C CA . LEU A 1 108 ? -1.675 3.864 -0.841 1.00 91.12 108 LEU A CA 1
ATOM 753 C C . LEU A 1 108 ? -2.001 4.323 -2.256 1.00 91.12 108 LEU A C 1
ATOM 755 O O . LEU A 1 108 ? -1.108 4.346 -3.104 1.00 91.12 108 LEU A O 1
ATOM 759 N N . VAL A 1 109 ? -3.255 4.686 -2.494 1.00 85.56 109 VAL A N 1
ATOM 760 C CA . VAL A 1 109 ? -3.687 5.293 -3.754 1.00 85.56 109 VAL A CA 1
ATOM 761 C C . VAL A 1 109 ? -4.157 6.712 -3.444 1.00 85.56 109 VAL A C 1
ATOM 763 O O . VAL A 1 109 ? -5.025 6.877 -2.582 1.00 85.56 109 VAL A O 1
ATOM 766 N N . PRO A 1 110 ? -3.564 7.743 -4.065 1.00 79.38 110 PRO A N 1
ATOM 767 C CA . PRO A 1 110 ? -3.984 9.121 -3.851 1.00 79.38 110 PRO A CA 1
ATOM 768 C C . PRO A 1 110 ? -5.331 9.406 -4.519 1.00 79.38 110 PRO A C 1
ATOM 770 O O . PRO A 1 110 ? -5.740 8.712 -5.446 1.00 79.38 110 PRO A O 1
ATOM 773 N N . GLU A 1 111 ? -6.006 10.458 -4.053 1.00 77.44 111 GLU A N 1
ATOM 774 C CA . GLU A 1 111 ? -7.228 10.948 -4.691 1.00 77.44 111 GLU A CA 1
ATOM 775 C C . GLU A 1 111 ? -6.903 11.485 -6.083 1.00 77.44 111 GLU A C 1
ATOM 777 O O . GLU A 1 111 ? -6.016 12.326 -6.247 1.00 77.44 111 GLU A O 1
ATOM 782 N N . ALA A 1 112 ? -7.604 10.975 -7.089 1.00 72.31 112 ALA A N 1
ATOM 783 C CA . ALA A 1 112 ? -7.260 11.215 -8.477 1.00 72.31 112 ALA A CA 1
ATOM 784 C C . ALA A 1 112 ? -8.378 10.799 -9.421 1.00 72.31 112 ALA A C 1
ATOM 786 O O . ALA A 1 112 ? -8.994 9.759 -9.223 1.00 72.31 112 ALA A O 1
ATOM 787 N N . ASN A 1 113 ? -8.608 11.567 -10.490 1.00 69.81 113 ASN A N 1
ATOM 788 C CA . ASN A 1 113 ? -9.479 11.161 -11.602 1.00 69.81 113 ASN A CA 1
ATOM 789 C C . ASN A 1 113 ? -10.875 10.649 -11.174 1.00 69.81 113 ASN A C 1
ATOM 791 O O . ASN A 1 113 ? -11.452 9.766 -11.804 1.00 69.81 113 ASN A O 1
ATOM 795 N N . GLY A 1 114 ? -11.434 11.225 -10.100 1.00 67.31 114 GLY A N 1
ATOM 796 C CA . GLY A 1 114 ? -12.738 10.847 -9.542 1.00 67.31 114 GLY A CA 1
ATOM 797 C C . GLY A 1 114 ? -12.728 9.589 -8.665 1.00 67.31 114 GLY A C 1
ATOM 798 O O . GLY A 1 114 ? -13.782 9.201 -8.161 1.00 67.31 114 GLY A O 1
ATOM 799 N N . HIS A 1 115 ? -11.566 8.972 -8.456 1.00 69.94 115 HIS A N 1
ATOM 800 C CA . HIS A 1 115 ? -11.344 7.915 -7.482 1.00 69.94 115 HIS A CA 1
ATOM 801 C C . HIS A 1 115 ? -10.844 8.528 -6.159 1.00 69.94 115 HIS A C 1
ATOM 803 O O . HIS A 1 115 ? -9.883 9.306 -6.162 1.00 69.94 115 HIS A O 1
ATOM 809 N N . PRO A 1 116 ? -11.511 8.254 -5.024 1.00 74.75 116 PRO A N 1
ATOM 810 C CA . PRO A 1 116 ? -11.121 8.832 -3.747 1.00 74.75 116 PRO A CA 1
ATOM 811 C C . PRO A 1 116 ? -9.797 8.234 -3.254 1.00 74.75 116 PRO A C 1
ATOM 813 O O . PRO A 1 116 ? -9.486 7.077 -3.540 1.00 74.75 116 PRO A O 1
ATOM 816 N N . ALA A 1 117 ? -9.036 9.008 -2.470 1.00 82.50 117 ALA A N 1
ATOM 817 C CA . ALA A 1 117 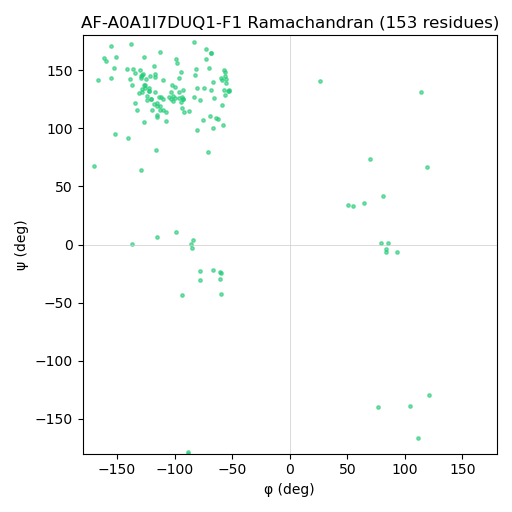? -7.847 8.483 -1.802 1.00 82.50 117 ALA A CA 1
ATOM 818 C C . ALA A 1 117 ? -8.208 7.256 -0.956 1.00 82.50 117 ALA A C 1
ATOM 820 O O . ALA A 1 117 ? -9.264 7.220 -0.314 1.00 82.50 117 ALA A O 1
ATOM 821 N N . GLY A 1 118 ? -7.326 6.260 -0.928 1.00 89.25 118 GLY A N 1
ATOM 822 C CA . GLY A 1 118 ? -7.612 5.028 -0.215 1.00 89.25 118 GLY A CA 1
ATOM 823 C C . GLY A 1 118 ? -6.399 4.188 0.147 1.00 89.25 118 GLY A C 1
ATOM 824 O O . GLY A 1 118 ? -5.324 4.249 -0.456 1.00 89.25 118 GLY A O 1
ATOM 825 N N . LEU A 1 119 ? -6.626 3.353 1.156 1.00 94.38 119 LEU A N 1
ATOM 826 C CA . LEU A 1 119 ? -5.733 2.293 1.591 1.00 94.38 119 LEU A CA 1
ATOM 827 C C . LEU A 1 119 ? -6.275 0.965 1.089 1.00 94.38 119 LEU A C 1
ATOM 829 O O . LEU A 1 119 ? -7.409 0.595 1.399 1.00 94.38 119 LEU A O 1
ATOM 833 N N . PHE A 1 120 ? -5.450 0.213 0.370 1.00 95.44 120 PHE A N 1
ATOM 834 C CA . PHE A 1 120 ? -5.866 -1.055 -0.211 1.00 95.44 120 PHE A CA 1
ATOM 835 C C . PHE A 1 120 ? -4.920 -2.181 0.179 1.00 95.44 120 PHE A C 1
ATOM 837 O O . PHE A 1 120 ? -3.699 -2.040 0.155 1.00 95.44 120 PHE A O 1
ATOM 844 N N . LEU A 1 121 ? -5.492 -3.334 0.515 1.00 97.31 121 LEU A N 1
ATOM 845 C CA . LEU A 1 121 ? -4.760 -4.585 0.631 1.00 97.31 121 LEU A CA 1
ATOM 846 C C . LEU A 1 121 ? -4.852 -5.309 -0.712 1.00 97.31 121 LEU A C 1
ATOM 848 O O . LEU A 1 121 ? -5.941 -5.712 -1.126 1.00 97.31 121 LEU A O 1
ATOM 852 N N . THR A 1 122 ? -3.713 -5.526 -1.359 1.00 97.56 122 THR A N 1
ATOM 853 C CA . THR A 1 122 ? -3.615 -6.334 -2.577 1.00 97.56 122 THR A CA 1
ATOM 854 C C . THR A 1 122 ? -3.065 -7.721 -2.248 1.00 97.56 122 THR A C 1
ATOM 856 O O . THR A 1 122 ? -2.150 -7.868 -1.433 1.00 97.56 122 THR A O 1
ATOM 859 N N . VAL A 1 123 ? -3.653 -8.766 -2.842 1.00 98.00 123 VAL A N 1
ATOM 860 C CA . VAL A 1 123 ? -3.215 -10.166 -2.701 1.00 98.00 123 VAL A CA 1
ATOM 861 C C . VAL A 1 123 ? -3.175 -10.838 -4.070 1.00 98.00 123 VAL A C 1
ATOM 863 O O . VAL A 1 123 ? -4.204 -10.939 -4.730 1.00 98.00 123 VAL A O 1
ATOM 866 N N . GLY A 1 124 ? -2.021 -11.358 -4.480 1.00 97.94 124 GLY A N 1
ATOM 867 C CA . GLY A 1 124 ? -1.808 -11.932 -5.812 1.00 97.94 124 GLY A CA 1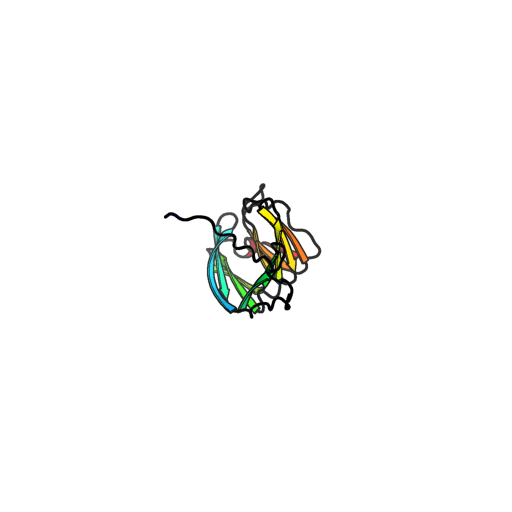
ATOM 868 C C . GLY A 1 124 ? -1.001 -10.974 -6.680 1.00 97.94 124 GLY A C 1
ATOM 869 O O . GLY A 1 124 ? -0.053 -10.382 -6.177 1.00 97.94 124 GLY A O 1
ATOM 870 N N . THR A 1 125 ? -1.359 -10.824 -7.954 1.00 98.25 125 THR A N 1
ATOM 871 C CA . THR A 1 125 ? -0.723 -9.851 -8.857 1.00 98.25 125 THR A CA 1
ATOM 872 C C . THR A 1 125 ? -1.729 -8.772 -9.217 1.00 98.25 125 THR A C 1
ATOM 874 O O . THR A 1 125 ? -2.750 -9.076 -9.839 1.00 98.25 125 THR A O 1
ATOM 877 N N . VAL A 1 126 ? -1.447 -7.538 -8.807 1.00 97.88 126 VAL A N 1
ATOM 878 C CA . VAL A 1 126 ? -2.286 -6.362 -9.057 1.00 97.88 126 VAL A CA 1
ATOM 879 C C . VAL A 1 126 ? -1.427 -5.256 -9.657 1.00 97.88 126 VAL A C 1
ATOM 881 O O . VAL A 1 126 ? -0.368 -4.950 -9.111 1.00 97.88 126 VAL A O 1
ATOM 884 N N . SER A 1 127 ? -1.889 -4.648 -10.745 1.00 97.00 127 SER A N 1
ATOM 885 C CA . SER A 1 127 ? -1.182 -3.570 -11.443 1.00 97.00 127 SER A CA 1
ATOM 886 C C . SER A 1 127 ? -2.072 -2.346 -11.629 1.00 97.00 127 SER A C 1
ATOM 888 O O . SER A 1 127 ? -3.285 -2.486 -11.795 1.00 97.00 127 SER A O 1
ATOM 890 N N . TRP A 1 128 ? -1.459 -1.167 -11.592 1.00 94.69 128 TRP A N 1
ATOM 891 C CA . TRP A 1 128 ? -2.079 0.139 -11.827 1.00 94.69 128 TRP A CA 1
ATOM 892 C C . TRP A 1 128 ? -1.008 1.128 -12.294 1.00 94.69 128 TRP A C 1
ATOM 894 O O . TRP A 1 128 ? 0.189 0.825 -12.249 1.00 94.69 128 TRP A O 1
ATOM 904 N N . THR A 1 129 ? -1.423 2.308 -12.737 1.00 94.19 129 THR A N 1
ATOM 905 C CA . THR A 1 129 ? -0.500 3.354 -13.189 1.00 94.19 129 THR A CA 1
ATOM 906 C C . THR A 1 129 ? -0.824 4.686 -12.536 1.00 94.19 129 THR A C 1
ATOM 908 O O . THR A 1 129 ? -1.982 4.955 -12.213 1.00 94.19 129 THR A O 1
ATOM 911 N N . LEU A 1 130 ? 0.193 5.523 -12.341 1.00 92.88 130 LEU A N 1
ATOM 912 C CA . LEU A 1 130 ? 0.061 6.890 -11.833 1.00 92.88 130 LEU A CA 1
ATOM 913 C C . LEU A 1 130 ? 0.544 7.891 -12.884 1.00 92.88 130 LEU A C 1
ATOM 915 O O . LEU A 1 130 ? 1.481 7.614 -13.630 1.00 92.88 130 LEU A O 1
ATOM 919 N N . ASN A 1 131 ? -0.079 9.061 -12.925 1.00 92.44 131 ASN A N 1
ATOM 920 C CA . ASN A 1 131 ? 0.359 10.223 -13.689 1.00 92.44 131 ASN A CA 1
ATOM 921 C C . ASN A 1 131 ? 1.598 10.876 -13.045 1.00 92.44 131 ASN A C 1
ATOM 923 O O . ASN A 1 131 ? 1.921 10.581 -11.892 1.00 92.44 131 ASN A O 1
ATOM 927 N N . PRO A 1 132 ? 2.273 11.810 -13.743 1.00 93.06 132 PRO A N 1
ATOM 928 C CA . PRO A 1 132 ? 3.439 12.512 -13.198 1.00 93.06 132 PRO A CA 1
ATOM 929 C C . PRO A 1 132 ? 3.180 13.318 -11.917 1.00 93.06 132 PRO A C 1
ATOM 931 O O . PRO A 1 132 ? 4.101 13.561 -11.142 1.00 93.06 132 PRO A O 1
ATOM 934 N N . ASP A 1 133 ? 1.936 13.735 -11.677 1.00 89.25 133 ASP A N 1
ATOM 935 C CA . ASP A 1 133 ? 1.510 14.417 -10.447 1.00 89.25 133 ASP A CA 1
ATOM 936 C C . ASP A 1 133 ? 1.163 13.444 -9.302 1.00 89.25 133 ASP A C 1
ATOM 938 O O . ASP A 1 133 ? 0.727 13.867 -8.231 1.00 89.25 133 ASP A O 1
ATOM 942 N N . GLY A 1 134 ? 1.364 12.141 -9.519 1.00 85.25 134 GLY A N 1
ATOM 943 C CA . GLY A 1 134 ? 1.047 11.067 -8.586 1.00 85.25 134 GLY A CA 1
ATOM 944 C C . GLY A 1 134 ? -0.409 10.612 -8.629 1.00 85.25 134 GLY A C 1
ATOM 945 O O . GLY A 1 134 ? -0.730 9.616 -7.988 1.00 85.25 134 GLY A O 1
ATOM 946 N N . SER A 1 135 ? -1.288 11.282 -9.378 1.00 87.25 135 SER A N 1
ATOM 947 C CA . SER A 1 135 ? -2.700 10.910 -9.472 1.00 87.25 135 SER A CA 1
ATOM 948 C C . SER A 1 135 ? -2.874 9.553 -10.179 1.00 87.25 135 SER A C 1
ATOM 950 O O . SER A 1 135 ? -2.173 9.251 -11.140 1.00 87.25 135 SER A O 1
ATOM 952 N N . GLU A 1 136 ? -3.787 8.699 -9.716 1.00 86.81 136 GLU A N 1
ATOM 953 C CA . GLU A 1 136 ? -4.091 7.407 -10.346 1.00 86.81 136 GLU A CA 1
ATOM 954 C C . GLU A 1 136 ? -4.556 7.571 -11.797 1.00 86.81 136 GLU A C 1
ATOM 956 O O . GLU A 1 136 ? -5.564 8.213 -12.056 1.00 86.81 136 GLU A O 1
ATOM 961 N N . ASN A 1 137 ? -3.841 6.972 -12.748 1.00 88.19 137 ASN A N 1
ATOM 962 C CA . ASN A 1 137 ? -4.144 7.019 -14.179 1.00 88.19 137 ASN A CA 1
ATOM 963 C C . ASN A 1 137 ? -4.988 5.813 -14.628 1.00 88.19 137 ASN A C 1
ATOM 965 O O . ASN A 1 137 ? -5.965 5.964 -15.360 1.00 88.19 137 ASN A O 1
ATOM 969 N N . THR A 1 138 ? -4.648 4.609 -14.162 1.00 90.12 138 THR A N 1
ATOM 970 C CA . THR A 1 138 ? -5.451 3.400 -14.397 1.00 90.12 138 THR A CA 1
ATOM 971 C C . THR A 1 138 ? -5.812 2.733 -13.084 1.00 90.12 138 THR A C 1
ATOM 973 O O . THR A 1 138 ? -4.992 2.676 -12.174 1.00 90.12 138 THR A O 1
ATOM 976 N N . LEU A 1 139 ? -7.035 2.203 -13.013 1.00 88.75 139 LEU A N 1
ATOM 977 C CA . LEU A 1 139 ? -7.508 1.431 -11.867 1.00 88.75 139 LEU A CA 1
ATOM 978 C C . LEU A 1 139 ? -6.775 0.088 -11.755 1.00 88.75 139 LEU A C 1
ATOM 980 O O . LEU A 1 139 ? -6.195 -0.420 -12.721 1.00 88.75 139 LEU A O 1
ATOM 984 N N . PHE A 1 140 ? -6.896 -0.542 -10.588 1.00 92.56 140 PHE A N 1
ATOM 985 C CA . PHE A 1 140 ? -6.376 -1.884 -10.352 1.00 92.56 140 PHE A CA 1
ATOM 986 C C . PHE A 1 140 ? -6.856 -2.918 -11.381 1.00 92.56 140 PHE A C 1
ATOM 988 O O . PHE A 1 140 ? -8.049 -3.087 -11.640 1.00 92.56 140 PHE A O 1
ATOM 995 N N . SER A 1 141 ? -5.904 -3.692 -11.895 1.00 94.69 141 SER A N 1
ATOM 996 C CA . SER A 1 141 ? -6.114 -4.798 -12.831 1.00 94.69 141 SER A CA 1
ATOM 997 C C . SER A 1 141 ? -5.251 -6.013 -12.462 1.00 94.69 141 SER A C 1
ATOM 999 O O . SER A 1 141 ? -4.405 -5.940 -11.569 1.00 94.69 141 SER A O 1
ATOM 1001 N N . GLY A 1 142 ? -5.460 -7.150 -13.135 1.00 95.19 142 GLY A N 1
ATOM 1002 C CA . GLY A 1 142 ? -4.682 -8.380 -12.941 1.00 95.19 142 GLY A CA 1
ATOM 1003 C C . GLY A 1 142 ? -5.471 -9.529 -12.305 1.00 95.19 142 GLY A C 1
ATOM 1004 O O . GLY A 1 142 ? -6.698 -9.513 -12.245 1.00 95.19 142 GLY A O 1
ATOM 1005 N N . HIS A 1 143 ? -4.753 -10.561 -11.852 1.00 95.25 143 HIS A N 1
ATOM 1006 C CA . HIS A 1 143 ? -5.331 -11.799 -11.298 1.00 95.25 143 HIS A CA 1
ATOM 1007 C C . HIS A 1 143 ? -5.373 -11.826 -9.759 1.00 95.25 143 HIS A C 1
ATOM 1009 O O . HIS A 1 143 ? -5.591 -12.878 -9.154 1.00 95.25 143 HIS A O 1
ATOM 1015 N N . GLY A 1 144 ? -5.106 -10.692 -9.112 1.00 96.56 144 GLY A N 1
ATOM 1016 C CA . GLY A 1 144 ? -5.154 -10.545 -7.663 1.00 96.56 144 GLY A CA 1
ATOM 1017 C C . GLY A 1 144 ? -6.529 -10.154 -7.119 1.00 96.56 144 GLY A C 1
ATOM 1018 O O . GLY A 1 144 ? -7.504 -9.971 -7.843 1.00 96.56 144 GLY A O 1
ATOM 1019 N N . LYS A 1 145 ? -6.587 -10.014 -5.797 1.00 97.19 145 LYS A N 1
ATOM 1020 C CA . LYS A 1 145 ? -7.708 -9.440 -5.054 1.00 97.19 145 LYS A CA 1
ATOM 1021 C C . LYS A 1 145 ? -7.289 -8.099 -4.478 1.00 97.19 145 LYS A C 1
ATOM 1023 O O . LYS A 1 145 ? -6.174 -7.972 -3.975 1.00 97.19 145 LYS A O 1
ATOM 1028 N N . VAL A 1 146 ? -8.213 -7.150 -4.494 1.00 96.19 146 VAL A N 1
ATOM 1029 C CA . VAL A 1 146 ? -8.074 -5.844 -3.852 1.00 96.19 146 VAL A CA 1
ATOM 1030 C C . VAL A 1 146 ? -9.141 -5.742 -2.772 1.00 96.19 146 VAL A C 1
ATOM 1032 O O . VAL A 1 146 ? -10.300 -6.076 -3.006 1.00 96.19 146 VAL A O 1
ATOM 1035 N N . THR A 1 147 ? -8.750 -5.343 -1.568 1.00 96.81 147 THR A N 1
ATOM 1036 C CA . THR A 1 147 ? -9.666 -5.056 -0.459 1.00 96.81 147 THR A CA 1
ATOM 1037 C C . THR A 1 147 ? -9.475 -3.614 -0.032 1.00 96.81 147 THR A C 1
ATOM 1039 O O . THR A 1 147 ? -8.355 -3.224 0.293 1.00 96.81 147 THR A O 1
ATOM 1042 N N . ASP A 1 148 ? -10.561 -2.848 -0.012 1.00 95.69 148 ASP 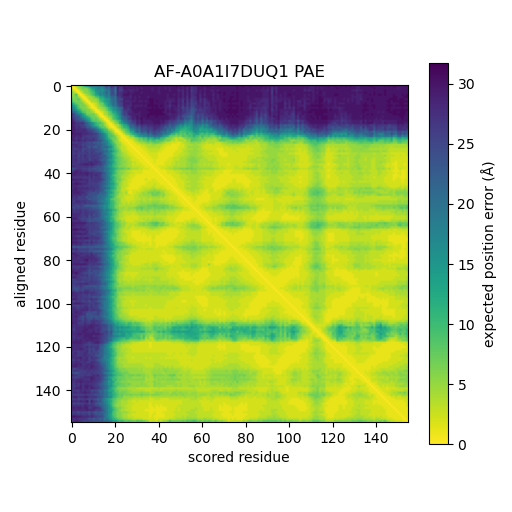A N 1
ATOM 1043 C CA . ASP A 1 148 ? -10.585 -1.503 0.555 1.00 95.69 148 ASP A CA 1
ATOM 1044 C C . ASP A 1 148 ? -10.436 -1.598 2.081 1.00 95.69 148 ASP A C 1
ATOM 1046 O O . ASP A 1 148 ? -11.306 -2.119 2.783 1.00 95.69 148 ASP A O 1
ATOM 1050 N N . VAL A 1 149 ? -9.289 -1.151 2.589 1.00 97.19 149 VAL A N 1
ATOM 1051 C CA . VAL A 1 149 ? -8.964 -1.171 4.019 1.00 97.19 149 VAL A CA 1
ATOM 1052 C C . VAL A 1 149 ? -9.673 -0.038 4.749 1.00 97.19 149 VAL A C 1
ATOM 1054 O O . VAL A 1 149 ? -10.035 -0.222 5.911 1.00 97.19 149 VAL A O 1
ATOM 1057 N N . CYS A 1 150 ? -9.921 1.092 4.084 1.00 96.12 150 CYS A N 1
ATOM 1058 C CA . CYS A 1 150 ? -10.641 2.217 4.670 1.00 96.12 150 CYS A CA 1
ATOM 1059 C C . CYS A 1 150 ? -12.047 1.792 5.107 1.00 96.12 150 CYS A C 1
ATOM 1061 O O . CYS A 1 150 ? -12.448 2.081 6.232 1.00 96.12 150 CYS A O 1
ATOM 1063 N N . GLN A 1 151 ? -12.761 1.004 4.299 1.00 96.38 151 GLN A N 1
ATOM 1064 C CA . GLN A 1 151 ? -14.088 0.483 4.671 1.00 96.38 151 GLN A CA 1
ATOM 1065 C C . GLN A 1 151 ? -14.070 -0.395 5.932 1.00 96.38 151 GLN A C 1
ATOM 1067 O O . GLN A 1 151 ? -15.044 -0.433 6.679 1.00 96.38 151 GLN A O 1
ATOM 1072 N N . LEU A 1 152 ? -12.964 -1.092 6.204 1.00 97.31 152 LEU A N 1
ATOM 1073 C CA . LEU A 1 152 ? -12.851 -1.999 7.353 1.00 97.31 152 LEU A CA 1
ATOM 1074 C C . LEU A 1 152 ? -12.615 -1.270 8.679 1.00 97.31 152 LEU A C 1
ATOM 1076 O O . LEU A 1 152 ? -12.898 -1.822 9.743 1.00 97.31 152 LEU A O 1
ATOM 1080 N N . VAL A 1 153 ? -12.079 -0.051 8.621 1.00 97.62 153 VAL A N 1
ATOM 1081 C CA . VAL A 1 153 ? -11.749 0.766 9.800 1.00 97.62 153 VAL A CA 1
ATOM 1082 C C . VAL A 1 153 ? -12.573 2.049 9.881 1.00 97.62 153 VAL A C 1
ATOM 1084 O O . VAL A 1 153 ? -12.332 2.876 10.759 1.00 97.62 153 VAL A O 1
ATOM 1087 N N . ALA A 1 154 ? -13.552 2.208 8.990 1.00 95.44 154 ALA A N 1
ATOM 1088 C CA . ALA A 1 154 ? -14.470 3.332 8.995 1.00 95.44 154 ALA A CA 1
ATOM 1089 C C . ALA A 1 154 ? -15.223 3.441 10.343 1.00 95.44 154 ALA A C 1
ATOM 1091 O O . ALA A 1 154 ? -15.439 2.415 11.013 1.00 95.44 154 ALA A O 1
ATOM 1092 N N . PRO A 1 155 ? -15.606 4.671 10.749 1.00 90.94 155 PRO A N 1
ATOM 1093 C CA . PRO A 1 155 ? -16.358 4.931 11.973 1.00 90.94 155 PRO A CA 1
ATOM 1094 C C . PRO A 1 155 ? -17.529 3.971 12.207 1.00 90.94 155 PRO A C 1
ATOM 1096 O O . PRO A 1 155 ? -18.349 3.764 11.290 1.00 90.94 155 PRO A O 1
#